Protein AF-A0A9E0XU03-F1 (afdb_monomer_lite)

Structure (mmCIF, N/CA/C/O backbone):
data_AF-A0A9E0XU03-F1
#
_entry.id   AF-A0A9E0XU03-F1
#
loop_
_atom_site.group_PDB
_atom_site.id
_atom_site.type_symbol
_atom_site.label_atom_id
_atom_site.label_alt_id
_atom_site.label_comp_id
_atom_site.label_asym_id
_atom_site.label_entity_id
_atom_site.label_seq_id
_atom_site.pdbx_PDB_ins_code
_atom_site.Cartn_x
_atom_site.Cartn_y
_atom_site.Cartn_z
_atom_site.occupancy
_atom_site.B_iso_or_equiv
_atom_site.auth_seq_id
_atom_site.auth_comp_id
_atom_site.auth_asym_id
_atom_site.auth_atom_id
_atom_site.pdbx_PDB_model_num
ATOM 1 N N . MET A 1 1 ? 2.617 -2.799 35.843 1.00 36.81 1 MET A N 1
ATOM 2 C CA . MET A 1 1 ? 2.136 -1.686 36.686 1.00 36.81 1 MET A CA 1
ATOM 3 C C . MET A 1 1 ? 0.781 -2.082 37.234 1.00 36.81 1 MET A C 1
ATOM 5 O O . MET A 1 1 ? -0.148 -2.238 36.455 1.00 36.81 1 MET A O 1
ATOM 9 N N . SER A 1 2 ? 0.703 -2.345 38.534 1.00 36.38 2 SER A N 1
ATOM 10 C CA . SER A 1 2 ? -0.539 -2.647 39.246 1.00 36.38 2 SER A CA 1
ATOM 11 C C . SER A 1 2 ? -1.366 -1.370 39.383 1.00 36.38 2 SER A C 1
ATOM 13 O O . SER A 1 2 ? -0.893 -0.397 39.971 1.00 36.38 2 SER A O 1
ATOM 15 N N . VAL A 1 3 ? -2.576 -1.361 38.826 1.00 44.16 3 VAL A N 1
ATOM 16 C CA . VAL A 1 3 ? -3.537 -0.275 39.037 1.00 44.16 3 VAL A CA 1
ATOM 17 C C . VAL A 1 3 ? -4.102 -0.455 40.442 1.00 44.16 3 VAL A C 1
ATOM 19 O O . VAL A 1 3 ? -4.845 -1.397 40.699 1.00 44.16 3 VAL A O 1
ATOM 22 N N . ILE A 1 4 ? -3.681 0.404 41.369 1.00 45.88 4 ILE A N 1
ATOM 23 C CA . ILE A 1 4 ? -4.282 0.500 42.699 1.00 45.88 4 ILE A CA 1
ATOM 24 C C . ILE A 1 4 ? -5.648 1.160 42.494 1.00 45.88 4 ILE A C 1
ATOM 26 O O . ILE A 1 4 ? -5.716 2.347 42.176 1.00 45.88 4 ILE A O 1
ATOM 30 N N . PHE A 1 5 ? -6.726 0.387 42.615 1.00 48.84 5 PHE A N 1
ATOM 31 C CA . PHE A 1 5 ? -8.078 0.934 42.682 1.00 48.84 5 PHE A CA 1
ATOM 32 C C . PHE A 1 5 ? -8.246 1.599 44.047 1.00 48.84 5 PHE A C 1
ATOM 34 O O . PHE A 1 5 ? -8.255 0.928 45.075 1.00 48.84 5 PHE A O 1
ATOM 41 N N . ASN A 1 6 ? -8.306 2.930 44.054 1.00 55.91 6 ASN A N 1
ATOM 42 C CA . ASN A 1 6 ? -8.618 3.696 45.251 1.00 55.91 6 ASN A CA 1
ATOM 43 C C . ASN A 1 6 ? -10.147 3.843 45.315 1.00 55.91 6 ASN A C 1
ATOM 45 O O . ASN A 1 6 ? -10.743 4.516 44.470 1.00 55.91 6 ASN A O 1
ATOM 49 N N . ASP A 1 7 ? -10.768 3.181 46.290 1.00 54.94 7 ASP A N 1
ATOM 50 C CA . ASP A 1 7 ? -12.214 2.899 46.410 1.00 54.94 7 ASP A CA 1
ATOM 51 C C . ASP A 1 7 ? -13.116 4.122 46.718 1.00 54.94 7 ASP A C 1
ATOM 53 O O . ASP A 1 7 ? -14.239 3.993 47.197 1.00 54.94 7 ASP A O 1
ATOM 57 N N . ALA A 1 8 ? -12.657 5.340 46.423 1.00 52.47 8 ALA A N 1
ATOM 58 C CA . ALA A 1 8 ? -13.445 6.567 46.556 1.00 52.47 8 ALA A CA 1
ATOM 59 C C . ALA A 1 8 ? -13.009 7.615 45.522 1.00 52.47 8 ALA A C 1
ATOM 61 O O . ALA A 1 8 ? -12.555 8.708 45.859 1.00 52.47 8 ALA A O 1
ATOM 62 N N . SER A 1 9 ? -13.109 7.284 44.234 1.00 62.44 9 SER A N 1
ATOM 63 C CA . SER A 1 9 ? -12.938 8.292 43.185 1.00 62.44 9 SER A CA 1
ATOM 64 C C . SER A 1 9 ? -14.184 9.178 43.163 1.00 62.44 9 SER A C 1
ATOM 66 O O . SER A 1 9 ? -15.253 8.744 42.737 1.00 62.44 9 SER A O 1
ATOM 68 N N . THR A 1 10 ? -14.073 10.410 43.664 1.00 82.62 10 THR A N 1
ATOM 69 C CA . THR A 1 10 ? -15.152 11.399 43.544 1.00 82.62 10 THR A CA 1
ATOM 70 C C . THR A 1 10 ? -15.449 11.656 42.067 1.00 82.62 10 THR A C 1
ATOM 72 O O . THR A 1 10 ? -14.562 11.532 41.219 1.00 82.62 10 THR A O 1
ATOM 75 N N . ARG A 1 11 ? -16.690 12.042 41.746 1.00 86.75 11 ARG A N 1
ATOM 76 C CA . ARG A 1 11 ? -17.088 12.425 40.380 1.00 86.75 11 ARG A CA 1
ATOM 77 C C . ARG A 1 11 ? -16.088 13.402 39.750 1.00 86.75 11 ARG A C 1
ATOM 79 O O . ARG A 1 11 ? -15.665 13.199 38.620 1.00 86.75 11 ARG A O 1
ATOM 86 N N . GLU A 1 12 ? -15.653 14.386 40.529 1.00 87.56 12 GLU A N 1
ATOM 87 C CA . GLU A 1 12 ? -14.651 15.380 40.136 1.00 87.56 12 GLU A CA 1
ATOM 88 C C . GLU A 1 12 ? -13.308 14.748 39.733 1.00 87.56 12 GLU A C 1
ATOM 90 O O . GLU A 1 12 ? -12.699 15.166 38.753 1.00 87.56 12 GLU A O 1
ATOM 95 N N . THR A 1 13 ? -12.854 13.702 40.435 1.00 89.31 13 THR A N 1
ATOM 96 C CA . THR A 1 13 ? -11.604 12.993 40.104 1.00 89.31 13 THR A CA 1
ATOM 97 C C . THR A 1 13 ? -11.720 12.250 38.772 1.00 89.31 13 THR A C 1
ATOM 99 O O . THR A 1 13 ? -10.785 12.262 37.971 1.00 89.31 13 THR A O 1
ATOM 102 N N . VAL A 1 14 ? -12.869 11.617 38.516 1.00 91.38 14 VAL A N 1
ATOM 103 C CA . VAL A 1 14 ? -13.135 10.904 37.257 1.00 91.38 14 VAL A CA 1
ATOM 104 C C . VAL A 1 14 ? -13.236 11.885 36.089 1.00 91.38 14 VAL A C 1
ATOM 106 O O . VAL A 1 14 ? -12.627 11.653 35.045 1.00 91.38 14 VAL A O 1
ATOM 109 N N . GLU A 1 15 ? -13.952 12.997 36.268 1.00 91.44 15 GLU A N 1
ATOM 110 C CA . GLU A 1 15 ? -14.076 14.057 35.259 1.00 91.44 15 GLU A CA 1
ATOM 111 C C . GLU A 1 15 ? -12.710 14.685 34.946 1.00 91.44 15 GLU A C 1
ATOM 113 O O . GLU A 1 15 ? -12.347 14.793 33.777 1.00 91.44 15 GLU A O 1
ATOM 118 N N . ALA A 1 16 ? -11.889 14.973 35.961 1.00 92.12 16 ALA A N 1
ATOM 119 C CA . ALA A 1 16 ? -10.534 15.482 35.757 1.00 92.12 16 ALA A CA 1
ATOM 120 C C . ALA A 1 16 ? -9.649 14.500 34.967 1.00 92.12 16 ALA A C 1
ATOM 122 O O . ALA A 1 16 ? -8.920 14.907 34.063 1.00 92.12 16 ALA A O 1
ATOM 123 N N . GLN A 1 17 ? -9.720 13.196 35.260 1.00 93.44 17 GLN A N 1
ATOM 124 C CA . GLN A 1 17 ? -8.983 12.184 34.496 1.00 93.44 17 GLN A CA 1
ATOM 125 C C . GLN A 1 17 ? -9.482 12.067 33.049 1.00 93.44 17 GLN A C 1
ATOM 127 O O . GLN A 1 17 ? -8.669 11.937 32.130 1.00 93.44 17 GLN A O 1
ATOM 132 N N . ALA A 1 18 ? -10.797 12.138 32.827 1.00 94.19 18 ALA A N 1
ATOM 133 C CA . ALA A 1 18 ? -11.373 12.153 31.486 1.00 94.19 18 ALA A CA 1
ATOM 134 C C . ALA A 1 18 ? -10.922 13.397 30.696 1.00 94.19 18 ALA A C 1
ATOM 136 O O . ALA A 1 18 ? -10.517 13.276 29.537 1.00 94.19 18 ALA A O 1
ATOM 137 N N . ASP A 1 19 ? -10.888 14.568 31.330 1.00 94.38 19 ASP A N 1
ATOM 138 C CA . ASP A 1 19 ? -10.394 15.803 30.718 1.00 94.38 19 ASP A CA 1
ATOM 139 C C . ASP A 1 19 ? -8.905 15.713 30.355 1.00 94.38 19 ASP A C 1
ATOM 141 O O . ASP A 1 19 ? -8.505 16.138 29.268 1.00 94.38 19 ASP A O 1
ATOM 145 N N . GLU A 1 20 ? -8.068 15.109 31.204 1.00 95.62 20 GLU A N 1
ATOM 146 C CA . GLU A 1 20 ? -6.657 14.870 30.874 1.00 95.62 20 GLU A CA 1
ATOM 147 C C . GLU A 1 20 ? -6.494 13.911 29.684 1.00 95.62 20 GLU A C 1
ATOM 149 O O . GLU A 1 20 ? -5.706 14.180 28.770 1.00 95.62 20 GLU A O 1
ATOM 154 N N . ILE A 1 21 ? -7.288 12.837 29.615 1.00 95.50 21 ILE A N 1
ATOM 155 C CA . ILE A 1 21 ? -7.309 11.940 28.447 1.00 95.50 21 ILE A CA 1
ATOM 156 C C . ILE A 1 21 ? -7.731 12.709 27.185 1.00 95.50 21 ILE A C 1
ATOM 158 O O . ILE A 1 21 ? -7.103 12.558 26.130 1.00 95.50 21 ILE A O 1
ATOM 162 N N . ALA A 1 22 ? -8.749 13.568 27.277 1.00 96.00 22 ALA A N 1
ATOM 163 C CA . ALA A 1 22 ? -9.199 14.396 26.163 1.00 96.00 22 ALA A CA 1
ATOM 164 C C . ALA A 1 22 ? -8.103 15.373 25.692 1.00 96.00 22 ALA A C 1
ATOM 166 O O . ALA A 1 22 ? -7.835 15.465 24.488 1.00 96.00 22 ALA A O 1
ATOM 167 N N . LYS A 1 23 ? -7.395 16.038 26.616 1.00 95.19 23 LYS A N 1
ATOM 168 C CA . LYS A 1 23 ? -6.247 16.912 26.303 1.00 95.19 23 LYS A CA 1
ATOM 169 C C . LYS A 1 23 ? -5.131 16.149 25.590 1.00 95.19 23 LYS A C 1
ATOM 171 O O . LYS A 1 23 ? -4.597 16.639 24.589 1.00 95.19 23 LYS A O 1
ATOM 176 N N . ILE A 1 24 ? -4.802 14.939 26.052 1.00 96.62 24 ILE A N 1
ATOM 177 C CA . ILE A 1 24 ? -3.808 14.068 25.408 1.00 96.62 24 ILE A CA 1
ATOM 178 C C . ILE A 1 24 ? -4.248 13.720 23.980 1.00 96.62 24 ILE A C 1
ATOM 180 O O . ILE A 1 24 ? -3.464 13.897 23.044 1.00 96.62 24 ILE A O 1
ATOM 184 N N . LYS A 1 25 ? -5.504 13.297 23.782 1.00 96.62 25 LYS A N 1
ATOM 185 C CA . LYS A 1 25 ? -6.057 12.993 22.450 1.00 96.62 25 LYS A CA 1
ATOM 186 C C . LYS A 1 25 ? -5.987 14.196 21.504 1.00 96.62 25 LYS A C 1
ATOM 188 O O . LYS A 1 25 ? -5.558 14.047 20.358 1.00 96.62 25 LYS A O 1
ATOM 193 N N . ILE A 1 26 ? -6.328 15.398 21.978 1.00 95.69 26 ILE A N 1
ATOM 194 C CA . ILE A 1 26 ? -6.213 16.639 21.194 1.00 95.69 26 ILE A CA 1
ATOM 195 C C . ILE A 1 26 ? -4.755 16.909 20.814 1.00 95.69 26 ILE A C 1
ATOM 197 O O . ILE A 1 26 ? -4.470 17.256 19.666 1.00 95.69 26 ILE A O 1
ATOM 201 N N . LYS A 1 27 ? -3.815 16.740 21.751 1.00 96.50 27 LYS A N 1
ATOM 202 C CA . LYS A 1 27 ? -2.386 16.952 21.488 1.00 96.50 27 LYS A CA 1
ATOM 203 C C . LYS A 1 27 ? -1.856 15.975 20.439 1.00 96.50 27 LYS A C 1
ATOM 205 O O . LYS A 1 27 ? -1.164 16.412 19.522 1.00 96.50 27 LYS A O 1
ATOM 210 N N . ILE A 1 28 ? -2.227 14.695 20.528 1.00 97.25 28 ILE A N 1
ATOM 211 C CA . ILE A 1 28 ? -1.902 13.688 19.506 1.00 97.25 28 ILE A CA 1
ATOM 212 C C . ILE A 1 28 ? -2.449 14.137 18.150 1.00 97.25 28 ILE A C 1
ATOM 214 O O . ILE A 1 28 ? -1.685 14.227 17.195 1.00 97.25 28 ILE A O 1
ATOM 218 N N . ARG A 1 29 ? -3.732 14.515 18.073 1.00 95.94 29 ARG A N 1
ATOM 219 C CA . ARG A 1 29 ? -4.356 14.967 16.821 1.00 95.94 29 ARG A CA 1
ATOM 220 C C . ARG A 1 29 ? -3.641 16.178 16.217 1.00 95.94 29 ARG A C 1
ATOM 222 O O . ARG A 1 29 ? -3.377 16.183 15.019 1.00 95.94 29 ARG A O 1
ATOM 229 N N . LYS A 1 30 ? -3.280 17.177 17.030 1.00 96.50 30 LYS A N 1
ATOM 230 C CA . LYS A 1 30 ? -2.520 18.360 16.583 1.00 96.50 30 LYS A CA 1
ATOM 231 C C . LYS A 1 30 ? -1.149 17.979 16.019 1.00 96.50 30 LYS A C 1
ATOM 233 O O . LYS A 1 30 ? -0.780 18.458 14.950 1.00 96.50 30 LYS A O 1
ATOM 238 N N . LEU A 1 31 ? -0.415 17.101 16.706 1.00 97.69 31 LEU A N 1
ATOM 239 C CA . LEU A 1 31 ? 0.892 16.623 16.246 1.00 97.69 31 LEU A CA 1
ATOM 240 C C . LEU A 1 31 ? 0.780 15.802 14.956 1.00 97.69 31 LEU A C 1
ATOM 242 O O . LEU A 1 31 ? 1.589 15.988 14.052 1.00 97.69 31 LEU A O 1
ATOM 246 N N . THR A 1 32 ? -0.234 14.941 14.842 1.00 97.00 32 THR A N 1
ATOM 247 C CA . THR A 1 32 ? -0.524 14.180 13.621 1.00 97.00 32 THR A CA 1
ATOM 248 C C . THR A 1 32 ? -0.786 15.110 12.441 1.00 97.00 32 THR A C 1
ATOM 250 O O . THR A 1 32 ? -0.138 14.962 11.413 1.00 97.00 32 THR A O 1
ATOM 253 N N . VAL A 1 33 ? -1.647 16.120 12.604 1.00 97.94 33 VAL A N 1
ATOM 254 C CA . VAL A 1 33 ? -1.938 17.098 11.542 1.00 97.94 33 VAL A CA 1
ATOM 255 C C . VAL A 1 33 ? -0.683 17.872 11.131 1.00 97.94 33 VAL A C 1
ATOM 257 O O . VAL A 1 33 ? -0.413 18.007 9.941 1.00 97.94 33 VAL A O 1
ATOM 260 N N . ALA A 1 34 ? 0.115 18.345 12.094 1.00 97.50 34 ALA A N 1
ATOM 261 C CA . ALA A 1 34 ? 1.352 19.068 11.802 1.00 97.50 34 ALA A CA 1
ATOM 262 C C . ALA A 1 34 ? 2.375 18.193 11.056 1.00 97.50 34 ALA A C 1
ATOM 264 O O . ALA A 1 34 ? 2.986 18.646 10.088 1.00 97.50 34 ALA A O 1
ATOM 265 N N . ARG A 1 35 ? 2.534 16.930 11.475 1.00 98.19 35 ARG A N 1
ATOM 266 C CA . ARG A 1 35 ? 3.385 15.949 10.792 1.00 98.19 35 ARG A CA 1
ATOM 267 C C . ARG A 1 35 ? 2.907 15.712 9.363 1.00 98.19 35 ARG A C 1
ATOM 269 O O . ARG A 1 35 ? 3.712 15.798 8.445 1.00 98.19 35 ARG A O 1
ATOM 276 N N . ASP A 1 36 ? 1.621 15.433 9.179 1.00 98.06 36 ASP A N 1
ATOM 277 C CA . ASP A 1 36 ? 1.065 15.084 7.871 1.00 98.06 36 ASP A CA 1
ATOM 278 C C . ASP A 1 36 ? 1.164 16.268 6.895 1.00 98.06 36 ASP A C 1
ATOM 280 O O . ASP A 1 36 ? 1.526 16.077 5.735 1.00 98.06 36 ASP A O 1
ATOM 284 N N . ALA A 1 37 ? 0.965 17.500 7.377 1.00 97.88 37 ALA A N 1
ATOM 285 C CA . ALA A 1 37 ? 1.192 18.716 6.596 1.00 97.88 37 ALA A CA 1
ATOM 286 C C . ALA A 1 37 ? 2.670 18.896 6.199 1.00 97.88 37 ALA A C 1
ATOM 288 O O . ALA A 1 37 ? 2.968 19.258 5.060 1.00 97.88 37 ALA A O 1
ATOM 289 N N . ALA A 1 38 ? 3.609 18.616 7.108 1.00 97.81 38 ALA A N 1
ATOM 290 C CA . ALA A 1 38 ? 5.037 18.674 6.801 1.00 97.81 38 ALA A CA 1
ATOM 291 C C . ALA A 1 38 ? 5.445 17.603 5.775 1.00 97.81 38 ALA A C 1
ATOM 293 O O . ALA A 1 38 ? 6.158 17.909 4.820 1.00 97.81 38 ALA A O 1
ATOM 294 N N . THR A 1 39 ? 4.959 16.367 5.930 1.00 97.88 39 THR A N 1
ATOM 295 C CA . THR A 1 39 ? 5.172 15.284 4.960 1.00 97.88 39 THR A CA 1
ATOM 296 C C . THR A 1 39 ? 4.605 15.649 3.593 1.00 97.88 39 THR A C 1
ATOM 298 O O . THR A 1 39 ? 5.288 15.459 2.589 1.00 97.88 39 THR A O 1
ATOM 301 N N . LEU A 1 40 ? 3.398 16.218 3.542 1.00 97.62 40 LEU A N 1
ATOM 302 C CA . LEU A 1 40 ? 2.800 16.682 2.293 1.00 97.62 40 LEU A CA 1
ATOM 303 C C . LEU A 1 40 ? 3.680 17.738 1.616 1.00 97.62 40 LEU A C 1
ATOM 305 O O . LEU A 1 40 ? 4.019 17.572 0.450 1.00 97.62 40 LEU A O 1
ATOM 309 N N . LYS A 1 41 ? 4.135 18.753 2.357 1.00 97.56 41 LYS A N 1
ATOM 310 C CA . LYS A 1 41 ? 4.998 19.814 1.818 1.00 97.56 41 LYS A CA 1
ATOM 311 C C . LYS A 1 41 ? 6.318 19.273 1.254 1.00 97.56 41 LYS A C 1
ATOM 313 O O . LYS A 1 41 ? 6.758 19.702 0.192 1.00 97.56 41 LYS A O 1
ATOM 318 N N . ILE A 1 42 ? 6.950 18.327 1.953 1.00 97.94 42 ILE A N 1
ATOM 319 C CA . ILE A 1 42 ? 8.178 17.663 1.483 1.00 97.94 42 ILE A CA 1
ATOM 320 C C . ILE A 1 42 ? 7.896 16.890 0.190 1.00 97.94 42 ILE A C 1
ATOM 322 O O . ILE A 1 42 ? 8.640 17.012 -0.783 1.00 97.94 42 ILE A O 1
ATOM 326 N N . ASN A 1 43 ? 6.798 16.135 0.152 1.00 97.00 43 ASN A N 1
ATOM 327 C CA . ASN A 1 43 ? 6.397 15.383 -1.032 1.00 97.00 43 ASN A CA 1
ATOM 328 C C . ASN A 1 43 ? 6.114 16.309 -2.222 1.00 97.00 43 ASN A C 1
ATOM 330 O O . ASN A 1 43 ? 6.563 16.030 -3.328 1.00 97.00 43 ASN A O 1
ATOM 334 N N . GLU A 1 44 ? 5.413 17.421 -2.013 1.00 97.25 44 GLU A N 1
ATOM 335 C CA . GLU A 1 44 ? 5.134 18.415 -3.055 1.00 97.25 44 GLU A CA 1
ATOM 336 C C . GLU A 1 44 ? 6.410 19.076 -3.590 1.00 97.25 44 GLU A C 1
ATOM 338 O O . GLU A 1 44 ? 6.501 19.340 -4.786 1.00 97.25 44 GLU A O 1
ATOM 343 N N . GLN A 1 45 ? 7.415 19.298 -2.738 1.00 97.31 45 GLN A N 1
ATOM 344 C CA . GLN A 1 45 ? 8.692 19.885 -3.144 1.00 97.31 45 GLN A CA 1
ATOM 345 C C . GLN A 1 45 ? 9.535 18.934 -4.007 1.00 97.31 45 GLN A C 1
ATOM 347 O O . GLN A 1 45 ? 10.117 19.364 -5.008 1.00 97.31 45 GLN A O 1
ATOM 352 N N . TYR A 1 46 ? 9.646 17.662 -3.611 1.00 97.56 46 TYR A N 1
ATOM 353 C CA . TYR A 1 46 ? 10.602 16.734 -4.222 1.00 97.56 46 TYR A CA 1
ATOM 354 C C . TYR A 1 46 ? 9.987 15.803 -5.266 1.00 97.56 46 TYR A C 1
ATOM 356 O O . TYR A 1 46 ? 10.663 15.479 -6.240 1.00 97.56 46 TYR A O 1
ATOM 364 N N . ASN A 1 47 ? 8.719 15.401 -5.136 1.00 97.62 47 ASN A N 1
ATOM 365 C CA . ASN A 1 47 ? 8.114 14.459 -6.084 1.00 97.62 47 ASN A CA 1
ATOM 366 C C . ASN A 1 47 ? 8.090 14.968 -7.533 1.00 97.62 47 ASN A C 1
ATOM 368 O O . ASN A 1 47 ? 8.291 14.143 -8.420 1.00 97.62 47 ASN A O 1
ATOM 372 N N . PRO A 1 48 ? 7.867 16.265 -7.829 1.00 98.06 48 PRO A N 1
ATOM 373 C CA . PRO A 1 48 ? 7.963 16.758 -9.202 1.00 98.06 48 PRO A CA 1
ATOM 374 C C . PRO A 1 48 ? 9.371 16.595 -9.786 1.00 98.06 48 PRO A C 1
ATOM 376 O O . PRO A 1 48 ? 9.507 16.074 -10.886 1.00 98.06 48 PRO A O 1
ATOM 379 N N . GLN A 1 49 ? 10.406 16.953 -9.019 1.00 97.50 49 GLN A N 1
ATOM 380 C CA . GLN A 1 49 ? 11.807 16.828 -9.441 1.00 97.50 49 GLN A CA 1
ATOM 381 C C . GLN A 1 49 ? 12.209 15.361 -9.628 1.00 97.50 49 GLN A C 1
ATOM 383 O O . GLN A 1 49 ? 12.860 15.012 -10.608 1.00 97.50 49 GLN A O 1
ATOM 388 N N . ILE A 1 50 ? 11.780 14.483 -8.713 1.00 97.75 50 ILE A N 1
ATOM 389 C CA . ILE A 1 50 ? 11.996 13.036 -8.831 1.00 97.75 50 ILE A CA 1
ATOM 390 C C . ILE A 1 50 ? 11.330 12.514 -10.105 1.00 97.75 50 ILE A C 1
ATOM 392 O O . ILE A 1 50 ? 11.989 11.843 -10.889 1.00 97.75 50 ILE A O 1
ATOM 396 N N . LYS A 1 51 ? 10.063 12.868 -10.355 1.00 97.69 51 LYS A N 1
ATOM 397 C CA . LYS A 1 51 ? 9.335 12.438 -11.558 1.00 97.69 51 LYS A CA 1
ATOM 398 C C . LYS A 1 51 ? 9.987 12.927 -12.848 1.00 97.69 51 LYS A C 1
ATOM 400 O O . LYS A 1 51 ? 10.004 12.189 -13.827 1.00 97.69 51 LYS A O 1
ATOM 405 N N . GLU A 1 52 ? 10.503 14.152 -12.861 1.00 97.75 52 GLU A N 1
ATOM 406 C CA . GLU A 1 52 ? 11.218 14.703 -14.014 1.00 97.75 52 GLU A CA 1
ATOM 407 C C . GLU A 1 52 ? 12.506 13.919 -14.295 1.00 97.75 52 GLU A C 1
ATOM 409 O O . GLU A 1 52 ? 12.719 13.473 -15.421 1.00 97.75 52 GLU A O 1
ATOM 414 N N . LEU A 1 53 ? 13.314 13.655 -13.264 1.00 98.12 53 LEU A N 1
ATOM 415 C CA . LEU A 1 53 ? 14.535 12.854 -13.385 1.00 98.12 53 LEU A CA 1
ATOM 416 C C . LEU A 1 53 ? 14.249 11.393 -13.759 1.00 98.12 53 LEU A C 1
ATOM 418 O O . LEU A 1 53 ? 14.996 10.798 -14.534 1.00 98.12 53 LEU A O 1
ATOM 422 N N . GLU A 1 54 ? 13.172 10.803 -13.235 1.00 97.38 54 GLU A N 1
ATOM 423 C CA . GLU A 1 54 ? 12.715 9.464 -13.621 1.00 97.38 54 GLU A CA 1
ATOM 424 C C . GLU A 1 54 ? 12.303 9.424 -15.095 1.00 97.38 54 GLU A C 1
ATOM 426 O O . GLU A 1 54 ? 12.736 8.529 -15.818 1.00 97.38 54 GLU A O 1
ATOM 431 N N . ALA A 1 55 ? 11.546 10.418 -15.567 1.00 97.56 55 ALA A N 1
ATOM 432 C CA . ALA A 1 55 ? 11.158 10.520 -16.970 1.00 97.56 55 ALA A CA 1
ATOM 433 C C . ALA A 1 55 ? 12.372 10.729 -17.892 1.00 97.56 55 ALA A C 1
ATOM 435 O O . ALA A 1 55 ? 12.452 10.110 -18.955 1.00 97.56 55 ALA A O 1
ATOM 436 N N . GLU A 1 56 ? 13.339 11.560 -17.487 1.00 98.00 56 GLU A N 1
ATOM 437 C CA . GLU A 1 56 ? 14.582 11.755 -18.236 1.00 98.00 56 GLU A CA 1
ATOM 438 C C . GLU A 1 56 ? 15.406 10.461 -18.304 1.00 98.00 56 GLU A C 1
ATOM 440 O O . GLU A 1 56 ? 15.863 10.077 -19.386 1.00 98.00 56 GLU A O 1
ATOM 445 N N . ARG A 1 57 ? 15.578 9.763 -17.171 1.00 97.50 57 ARG A N 1
ATOM 446 C CA . ARG A 1 57 ? 16.247 8.455 -17.117 1.00 97.50 57 ARG A CA 1
ATOM 447 C C . ARG A 1 57 ? 15.578 7.477 -18.077 1.00 97.50 57 ARG A C 1
ATOM 449 O O . ARG A 1 57 ? 16.269 6.902 -18.914 1.00 97.50 57 ARG A O 1
ATOM 456 N N . ASP A 1 58 ? 14.261 7.320 -17.988 1.00 95.94 58 ASP A N 1
ATOM 457 C CA . ASP A 1 58 ? 13.512 6.346 -18.786 1.00 95.94 58 ASP A CA 1
ATOM 458 C C . ASP A 1 58 ? 13.603 6.661 -20.289 1.00 95.94 58 ASP A C 1
ATOM 460 O O . ASP A 1 58 ? 13.806 5.761 -21.107 1.00 95.94 58 ASP A O 1
ATOM 464 N N . ALA A 1 59 ? 13.546 7.943 -20.668 1.00 96.81 59 ALA A N 1
ATOM 465 C CA . ALA A 1 59 ? 13.739 8.373 -22.052 1.00 96.81 59 ALA A CA 1
ATOM 466 C C . ALA A 1 59 ? 15.153 8.048 -22.569 1.00 96.81 59 ALA A C 1
ATOM 468 O O . ALA A 1 59 ? 15.313 7.561 -23.694 1.00 96.81 59 ALA A O 1
ATOM 469 N N . ARG A 1 60 ? 16.188 8.277 -21.749 1.00 96.81 60 ARG A N 1
ATOM 470 C CA . ARG A 1 60 ? 17.583 7.950 -22.091 1.00 96.81 60 ARG A CA 1
ATOM 471 C C . ARG A 1 60 ? 17.807 6.442 -22.196 1.00 96.81 60 ARG A C 1
ATOM 473 O O . ARG A 1 60 ? 18.483 6.000 -23.124 1.00 96.81 60 ARG A O 1
ATOM 480 N N . GLU A 1 61 ? 17.236 5.653 -21.290 1.00 93.94 61 GLU A N 1
ATOM 481 C CA . GLU A 1 61 ? 17.296 4.188 -21.342 1.00 93.94 61 GLU A CA 1
ATOM 482 C C . GLU A 1 61 ? 16.623 3.645 -22.608 1.00 93.94 61 GLU A C 1
ATOM 484 O O . GLU A 1 61 ? 17.214 2.820 -23.311 1.00 93.94 61 GLU A O 1
ATOM 489 N N . LEU A 1 62 ? 15.436 4.158 -22.949 1.00 94.00 62 LEU A N 1
ATOM 490 C CA . LEU A 1 62 ? 14.706 3.774 -24.157 1.00 94.00 62 LEU A CA 1
ATOM 491 C C . LEU A 1 62 ? 15.493 4.095 -25.436 1.00 94.00 62 LEU A C 1
ATOM 493 O O . LEU A 1 62 ? 15.502 3.292 -26.368 1.00 94.00 62 LEU A O 1
ATOM 497 N N . ALA A 1 63 ? 16.180 5.240 -25.473 1.00 95.12 63 ALA A N 1
ATOM 498 C CA . ALA A 1 63 ? 17.026 5.631 -26.599 1.00 95.12 63 ALA A CA 1
ATOM 499 C C . ALA A 1 63 ? 18.317 4.794 -26.698 1.00 95.12 63 ALA A C 1
ATOM 501 O O . ALA A 1 63 ? 18.768 4.476 -27.800 1.00 95.12 63 ALA A O 1
ATOM 502 N N . LEU A 1 64 ? 18.916 4.416 -25.562 1.00 94.62 64 LEU A N 1
ATOM 503 C CA . LEU A 1 64 ? 20.169 3.657 -25.518 1.00 94.62 64 LEU A CA 1
ATOM 504 C C . LEU A 1 64 ? 19.973 2.168 -25.841 1.00 94.62 64 LEU A C 1
ATOM 506 O O . LEU A 1 64 ? 20.817 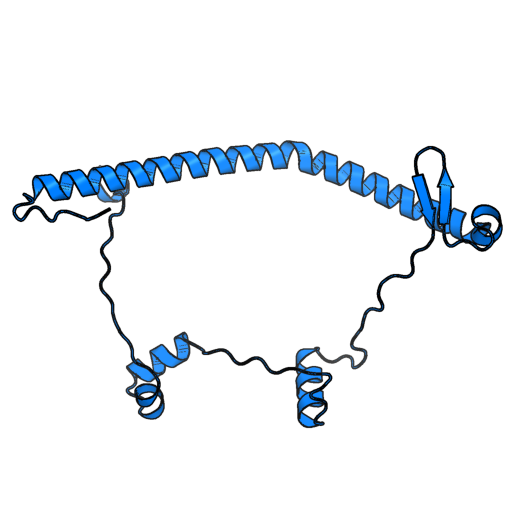1.565 -26.509 1.00 94.62 64 LEU A O 1
ATOM 510 N N . ALA A 1 65 ? 18.864 1.572 -25.396 1.00 93.19 65 ALA A N 1
ATOM 511 C CA . ALA A 1 65 ? 18.565 0.152 -25.571 1.00 93.19 65 ALA A CA 1
ATOM 512 C C . ALA A 1 65 ? 18.742 -0.374 -27.017 1.00 93.19 65 ALA A C 1
ATOM 514 O O . ALA A 1 65 ? 19.445 -1.377 -27.179 1.00 93.19 65 ALA A O 1
ATOM 515 N N . PRO A 1 66 ? 18.189 0.257 -28.079 1.00 93.31 66 PRO A N 1
ATOM 516 C CA . PRO A 1 66 ? 18.365 -0.227 -29.450 1.00 93.31 66 PRO A CA 1
ATOM 517 C C . PRO A 1 66 ? 19.810 -0.103 -29.951 1.00 93.31 66 PRO A C 1
ATOM 519 O O . PRO A 1 66 ? 20.273 -0.980 -30.679 1.00 93.31 66 PRO A O 1
ATOM 522 N N . LEU A 1 67 ? 20.548 0.932 -29.533 1.00 93.19 67 LEU A N 1
ATO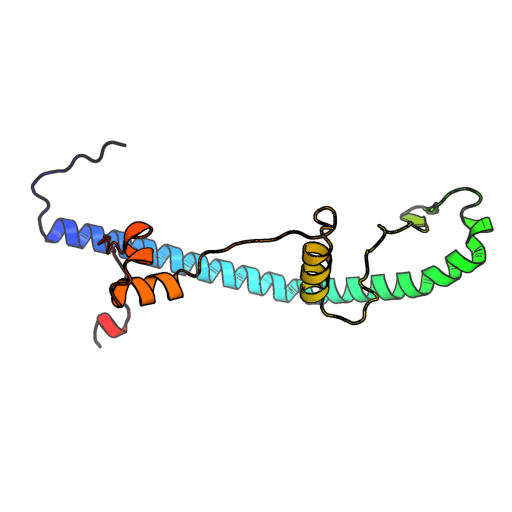M 523 C CA . LEU A 1 67 ? 21.955 1.114 -29.912 1.00 93.19 67 LEU A CA 1
ATOM 524 C C . LEU A 1 67 ? 22.831 -0.001 -29.333 1.00 93.19 67 LEU A C 1
ATOM 526 O O . LEU A 1 67 ? 23.671 -0.568 -30.031 1.00 93.19 67 LEU A O 1
ATOM 530 N N . VAL A 1 68 ? 22.596 -0.350 -28.067 1.00 92.94 68 VAL A N 1
ATOM 531 C CA . VAL A 1 68 ? 23.297 -1.448 -27.391 1.00 92.94 68 VAL A CA 1
ATOM 532 C C . VAL A 1 68 ? 22.868 -2.804 -27.958 1.00 92.94 68 VAL A C 1
ATOM 534 O O . VAL A 1 68 ? 23.708 -3.685 -28.125 1.00 92.94 68 VAL A O 1
ATOM 537 N N . ALA A 1 69 ? 21.587 -2.978 -28.300 1.00 89.38 69 ALA A N 1
ATOM 538 C CA . ALA A 1 69 ? 21.088 -4.206 -28.918 1.00 89.38 69 ALA A CA 1
ATOM 539 C C . ALA A 1 69 ? 21.731 -4.465 -30.290 1.00 89.38 69 ALA A C 1
ATOM 541 O O . ALA A 1 69 ? 22.115 -5.597 -30.574 1.00 89.38 69 ALA A O 1
ATOM 542 N N . ALA A 1 70 ? 21.898 -3.420 -31.108 1.00 92.12 70 ALA A N 1
ATOM 543 C CA . ALA A 1 70 ? 22.505 -3.517 -32.435 1.00 92.12 70 ALA A CA 1
ATOM 544 C C . ALA A 1 70 ? 23.999 -3.886 -32.402 1.00 92.12 70 ALA A C 1
ATOM 546 O O . ALA A 1 70 ? 24.509 -4.449 -33.366 1.00 92.12 70 ALA A O 1
ATOM 547 N N . ARG A 1 71 ? 24.701 -3.585 -31.301 1.00 92.31 71 ARG A N 1
ATOM 548 C CA . ARG A 1 71 ? 26.147 -3.832 -31.126 1.00 92.31 71 ARG A CA 1
ATOM 549 C C . ARG A 1 71 ? 26.442 -4.775 -29.967 1.00 92.31 71 ARG A C 1
ATOM 551 O O . ARG A 1 71 ? 27.482 -4.689 -29.321 1.00 92.31 71 ARG A O 1
ATOM 558 N N . LYS A 1 72 ? 25.502 -5.668 -29.666 1.00 89.38 72 LYS A N 1
ATOM 559 C CA . LYS A 1 72 ? 25.560 -6.505 -28.468 1.00 89.38 72 LYS A CA 1
ATOM 560 C C . LYS A 1 72 ? 26.821 -7.371 -28.413 1.00 89.38 72 LYS A C 1
ATOM 562 O O . LYS A 1 72 ? 27.477 -7.403 -27.375 1.00 89.38 72 LYS A O 1
ATOM 567 N N . ASP A 1 73 ? 27.168 -8.021 -29.522 1.00 89.44 73 ASP A N 1
ATOM 568 C CA . ASP A 1 73 ? 28.338 -8.905 -29.594 1.00 89.44 73 ASP A CA 1
ATOM 569 C C . ASP A 1 73 ? 29.654 -8.124 -29.466 1.00 89.44 73 ASP A C 1
ATOM 571 O O . ASP A 1 73 ? 30.583 -8.591 -28.813 1.00 89.44 73 ASP A O 1
ATOM 575 N N . GLU A 1 74 ? 29.716 -6.909 -30.019 1.00 92.44 74 GLU A N 1
ATOM 576 C CA . GLU A 1 74 ? 30.873 -6.010 -29.907 1.00 92.44 74 GLU A CA 1
ATOM 577 C C . GLU A 1 74 ? 31.057 -5.510 -28.467 1.00 92.44 74 GLU A C 1
ATOM 579 O O . GLU A 1 74 ? 32.154 -5.566 -27.917 1.00 92.44 74 GLU A O 1
ATOM 584 N N . LEU A 1 75 ? 29.975 -5.041 -27.839 1.00 90.88 75 LEU A N 1
ATOM 585 C CA . LEU A 1 75 ? 30.029 -4.396 -26.528 1.00 90.88 75 LEU A CA 1
ATOM 586 C C . LEU A 1 75 ? 30.147 -5.395 -25.372 1.00 90.88 75 LEU A C 1
ATOM 588 O O . LEU A 1 75 ? 30.767 -5.084 -24.358 1.00 90.88 75 LEU A O 1
ATOM 592 N N . MET A 1 76 ? 29.526 -6.574 -25.485 1.00 90.56 76 MET A N 1
ATOM 593 C CA . MET A 1 76 ? 29.409 -7.536 -24.379 1.00 90.56 76 MET A CA 1
ATOM 594 C C . MET A 1 76 ? 30.126 -8.865 -24.648 1.00 90.56 76 MET A C 1
ATOM 596 O O . MET A 1 76 ? 30.369 -9.626 -23.706 1.00 90.56 76 MET A O 1
ATOM 600 N N . GLY A 1 77 ? 30.480 -9.171 -25.900 1.00 87.56 77 GLY A N 1
ATOM 601 C CA . GLY A 1 77 ? 31.053 -10.460 -26.277 1.00 87.56 77 GLY A CA 1
ATOM 602 C C . GLY A 1 77 ? 30.171 -11.623 -25.818 1.00 87.56 77 GLY A C 1
ATOM 603 O O . GLY A 1 77 ? 28.990 -11.705 -26.141 1.00 87.56 77 GLY A O 1
ATOM 604 N N . LYS A 1 78 ? 30.742 -12.526 -25.012 1.00 85.56 78 LYS A N 1
ATOM 605 C CA . LYS A 1 78 ? 30.020 -13.673 -24.427 1.00 85.56 78 LYS A CA 1
ATOM 606 C C . LYS A 1 78 ? 29.277 -13.338 -23.125 1.00 85.56 78 LYS A C 1
ATOM 608 O O . LYS A 1 78 ? 28.562 -14.190 -22.597 1.00 85.56 78 LYS A O 1
ATOM 613 N N . ASN A 1 79 ? 29.463 -12.137 -22.580 1.00 86.81 79 ASN A N 1
ATOM 614 C CA . ASN A 1 79 ? 28.877 -11.727 -21.308 1.00 86.81 79 ASN A CA 1
ATOM 615 C C . ASN A 1 79 ? 27.464 -11.157 -21.502 1.00 86.81 79 ASN A C 1
ATOM 617 O O . ASN A 1 79 ? 27.066 -10.748 -22.588 1.00 86.81 79 ASN A O 1
ATOM 621 N N . LYS A 1 80 ? 26.683 -11.111 -20.416 1.00 84.31 80 LYS A N 1
ATOM 622 C CA . LYS A 1 80 ? 25.332 -10.513 -20.418 1.00 84.31 80 LYS A CA 1
ATOM 623 C C . LYS A 1 80 ? 25.336 -8.997 -20.175 1.00 84.31 80 LYS A C 1
ATOM 625 O O . LYS A 1 80 ? 24.284 -8.361 -20.256 1.00 84.31 80 LYS A O 1
ATOM 630 N N . SER A 1 81 ? 26.496 -8.440 -19.844 1.00 92.06 81 SER A N 1
ATOM 631 C CA . SER A 1 81 ? 26.684 -7.041 -19.476 1.00 92.06 81 SER A CA 1
ATOM 632 C C . SER A 1 81 ? 28.097 -6.566 -19.796 1.00 92.06 81 SER A C 1
ATOM 634 O O . SER A 1 81 ? 29.029 -7.367 -19.864 1.00 92.06 81 SER A O 1
ATOM 636 N N . ALA A 1 82 ? 28.236 -5.252 -19.924 1.00 93.25 82 ALA A N 1
ATOM 637 C CA . ALA A 1 82 ? 29.484 -4.523 -20.068 1.00 93.25 82 ALA A CA 1
ATOM 638 C C . ALA A 1 82 ? 29.576 -3.415 -19.005 1.00 93.25 82 ALA A C 1
ATOM 640 O O . ALA A 1 82 ? 28.574 -3.042 -18.387 1.00 93.25 82 ALA A O 1
ATOM 641 N N . SER A 1 83 ? 30.787 -2.908 -18.778 1.00 92.81 83 SER A N 1
ATOM 642 C CA . SER A 1 83 ? 31.071 -1.886 -17.766 1.00 92.81 83 SER A CA 1
ATOM 643 C C . SER A 1 83 ? 31.513 -0.580 -18.418 1.00 92.81 83 SER A C 1
ATOM 645 O O . SER A 1 83 ? 32.204 -0.581 -19.433 1.00 92.81 83 SER A O 1
ATOM 647 N N . SER A 1 84 ? 31.141 0.532 -17.798 1.00 92.06 84 SER A N 1
ATOM 648 C CA . SER A 1 84 ? 31.660 1.876 -18.044 1.00 92.06 84 SER A CA 1
ATOM 649 C C . SER A 1 84 ? 32.238 2.440 -16.732 1.00 92.06 84 SER A C 1
ATOM 651 O O . SER A 1 84 ? 32.096 1.789 -15.692 1.00 92.06 84 SER A O 1
ATOM 653 N N . PRO A 1 85 ? 32.865 3.631 -16.725 1.00 95.88 85 PRO A N 1
ATOM 654 C CA . PRO A 1 85 ? 33.405 4.228 -15.500 1.00 95.88 85 PRO A CA 1
ATOM 655 C C . PRO A 1 85 ? 32.381 4.435 -14.374 1.00 95.88 85 PRO A C 1
ATOM 657 O O . PRO A 1 85 ? 32.756 4.409 -13.207 1.00 95.88 85 PRO A O 1
ATOM 660 N N . LEU A 1 86 ? 31.101 4.642 -14.710 1.00 94.06 86 LEU A N 1
ATOM 661 C CA . LEU A 1 86 ? 30.042 4.957 -13.740 1.00 94.06 86 LEU A CA 1
ATOM 662 C C . LEU A 1 86 ? 28.874 3.961 -13.755 1.00 94.06 86 LEU A C 1
ATOM 664 O O . LEU A 1 86 ? 27.913 4.139 -13.009 1.00 94.06 86 LEU A O 1
ATOM 668 N N . SER A 1 87 ? 28.900 2.938 -14.613 1.00 91.94 87 SER A N 1
ATOM 669 C CA . SER A 1 87 ? 27.751 2.045 -14.773 1.00 91.94 87 SER A CA 1
ATOM 670 C C . SER A 1 87 ? 28.124 0.645 -15.234 1.00 91.94 87 SER A C 1
ATOM 672 O O . SER A 1 87 ? 29.164 0.409 -15.842 1.00 91.94 87 SER A O 1
ATOM 674 N N . MET A 1 88 ? 27.201 -0.281 -15.002 1.00 93.94 88 MET A N 1
ATOM 675 C CA . MET A 1 88 ? 27.145 -1.562 -15.687 1.00 93.94 88 MET A CA 1
ATOM 676 C C . MET A 1 88 ? 25.839 -1.603 -16.473 1.00 93.94 88 MET A C 1
ATOM 678 O O . MET A 1 88 ? 24.775 -1.328 -15.920 1.00 93.94 88 MET A O 1
ATOM 682 N N . TYR A 1 89 ? 25.913 -1.957 -17.750 1.00 93.31 89 TYR A N 1
ATOM 683 C CA . TYR A 1 89 ? 24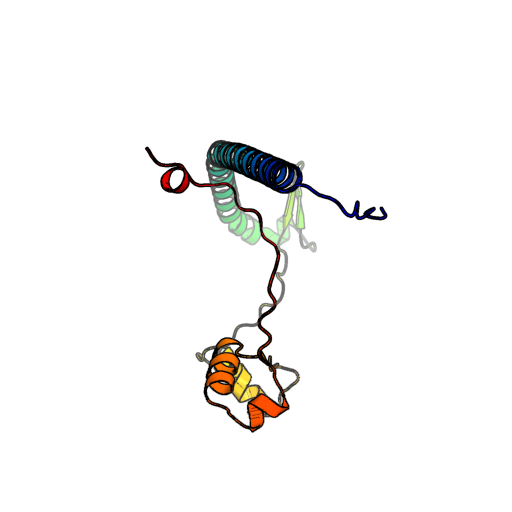.758 -2.014 -18.642 1.00 93.31 89 TYR A CA 1
ATOM 684 C C . TYR A 1 89 ? 24.710 -3.369 -19.342 1.00 93.31 89 TYR A C 1
ATOM 686 O O . TYR A 1 89 ? 25.731 -4.019 -19.555 1.00 93.31 89 TYR A O 1
ATOM 694 N N . GLY A 1 90 ?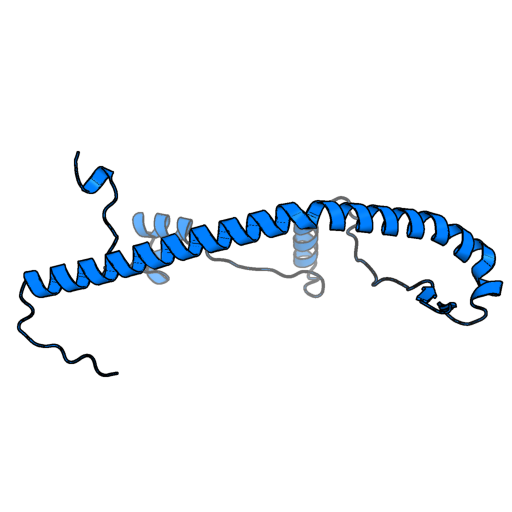 23.515 -3.849 -19.657 1.00 91.69 90 GLY A N 1
ATOM 695 C CA . GLY A 1 90 ? 23.337 -5.213 -20.132 1.00 91.69 90 GLY A CA 1
ATOM 696 C C . GLY A 1 90 ? 21.878 -5.585 -20.280 1.00 91.69 90 GLY A C 1
ATOM 697 O O . GLY A 1 90 ? 20.988 -4.852 -19.854 1.00 91.69 90 GLY A O 1
ATOM 698 N N . PHE A 1 91 ? 21.635 -6.763 -20.840 1.00 88.19 91 PHE A N 1
ATOM 699 C CA . PHE A 1 91 ? 20.290 -7.313 -20.941 1.00 88.19 91 PHE A CA 1
ATOM 700 C C . PHE A 1 91 ? 20.089 -8.351 -19.844 1.00 88.19 91 PHE A C 1
ATOM 702 O O . PHE A 1 91 ? 20.794 -9.361 -19.783 1.00 88.19 91 PHE A O 1
ATOM 709 N N . ARG A 1 92 ? 19.101 -8.119 -18.979 1.00 85.31 92 ARG A N 1
ATOM 710 C CA . ARG A 1 92 ? 18.660 -9.109 -17.996 1.00 85.31 92 ARG A CA 1
ATOM 711 C C . ARG A 1 92 ? 17.446 -9.845 -18.539 1.00 85.31 92 ARG A C 1
ATOM 713 O O . ARG A 1 92 ? 16.510 -9.231 -19.041 1.00 85.31 92 ARG A O 1
ATOM 720 N N . THR A 1 93 ? 17.452 -11.167 -18.417 1.00 84.19 93 THR A N 1
ATOM 721 C CA . THR A 1 93 ? 16.237 -11.957 -18.612 1.00 84.19 93 THR A CA 1
ATOM 722 C C . THR A 1 93 ? 15.330 -11.687 -17.418 1.00 84.19 93 THR A C 1
ATOM 724 O O . THR A 1 93 ? 15.709 -11.979 -16.284 1.00 84.19 93 THR A O 1
A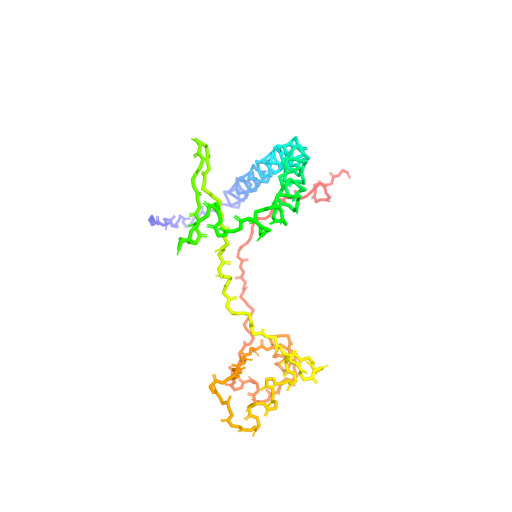TOM 727 N N . GLY A 1 94 ? 14.172 -11.075 -17.665 1.00 81.62 94 GLY A N 1
ATOM 728 C CA . GLY A 1 94 ? 13.161 -10.873 -16.633 1.00 81.62 94 GLY A CA 1
ATOM 729 C C . GLY A 1 94 ? 12.641 -12.203 -16.087 1.00 81.62 94 GLY A C 1
ATOM 730 O O . GLY A 1 94 ? 12.847 -13.265 -16.678 1.00 81.62 94 GLY A O 1
ATOM 731 N N . GLN A 1 95 ? 11.942 -12.144 -14.957 1.00 82.44 95 GLN A N 1
ATOM 732 C CA . GLN A 1 95 ? 11.225 -13.307 -14.452 1.00 82.44 95 GLN A CA 1
ATOM 733 C C . GLN A 1 95 ? 10.147 -13.716 -15.466 1.00 82.44 95 GLN A C 1
ATOM 735 O O . GLN A 1 95 ? 9.475 -12.859 -16.044 1.00 82.44 95 GLN A O 1
ATOM 740 N N . ALA A 1 96 ? 9.984 -15.021 -15.693 1.00 85.94 96 ALA A N 1
ATOM 741 C CA . ALA A 1 96 ? 8.898 -15.517 -16.525 1.00 85.94 96 ALA A CA 1
ATOM 742 C C . ALA A 1 96 ? 7.559 -15.057 -15.928 1.00 85.94 96 ALA A C 1
ATOM 744 O O . ALA A 1 96 ? 7.246 -15.369 -14.779 1.00 85.94 96 ALA A O 1
ATOM 745 N N . THR A 1 97 ? 6.785 -14.295 -16.700 1.00 85.56 97 THR A N 1
ATOM 746 C CA . THR A 1 97 ? 5.440 -13.878 -16.306 1.00 85.56 97 THR A CA 1
ATOM 747 C C . THR A 1 97 ? 4.430 -14.879 -16.850 1.00 85.56 97 THR A C 1
ATOM 749 O O . THR A 1 97 ? 4.466 -15.259 -18.021 1.00 85.56 97 THR A O 1
ATOM 752 N N . ILE A 1 98 ? 3.524 -15.332 -15.987 1.00 88.38 98 ILE A N 1
ATOM 753 C CA . ILE A 1 98 ? 2.402 -16.174 -16.396 1.00 88.38 98 ILE A CA 1
ATOM 754 C C . ILE A 1 98 ? 1.275 -15.233 -16.801 1.00 88.38 98 ILE A C 1
ATOM 756 O O . ILE A 1 98 ? 0.831 -14.406 -16.010 1.00 88.38 98 ILE A O 1
ATOM 760 N N . ARG A 1 99 ? 0.825 -15.352 -18.050 1.00 90.31 99 ARG A N 1
ATOM 761 C CA . ARG A 1 99 ? -0.346 -14.635 -18.552 1.00 90.31 99 ARG A CA 1
ATOM 762 C C . ARG A 1 99 ? -1.424 -15.642 -18.909 1.00 90.31 99 ARG A C 1
ATOM 764 O O . ARG A 1 99 ? -1.169 -16.572 -19.675 1.00 90.31 99 ARG A O 1
ATOM 771 N N . ASN A 1 100 ? -2.631 -15.405 -18.420 1.00 93.06 100 ASN A N 1
ATOM 772 C CA . ASN A 1 100 ? -3.813 -16.107 -18.881 1.00 93.06 100 ASN A CA 1
ATOM 773 C C . ASN A 1 100 ? -4.098 -15.755 -20.355 1.00 93.06 100 ASN A C 1
ATOM 775 O O . ASN A 1 100 ? -4.264 -14.590 -20.714 1.00 93.06 100 ASN A O 1
ATOM 779 N N . LYS A 1 101 ? -4.122 -16.775 -21.219 1.00 95.06 101 LYS A N 1
ATOM 780 C CA . LYS A 1 101 ? -4.393 -16.646 -22.663 1.00 95.06 101 LYS A CA 1
ATOM 781 C C . LYS A 1 101 ? -5.797 -17.107 -23.064 1.00 95.06 101 LYS A C 1
ATOM 783 O O . LYS A 1 101 ? -6.119 -17.069 -24.244 1.00 95.06 101 LYS A O 1
ATOM 788 N N . SER A 1 102 ? -6.622 -17.543 -22.112 1.00 93.75 102 SER A N 1
ATOM 789 C CA . SER A 1 102 ? -7.976 -18.048 -22.386 1.00 93.75 102 SER A CA 1
ATOM 790 C C . SER A 1 102 ? -8.959 -16.956 -22.824 1.00 93.75 102 SER A C 1
ATOM 792 O O . SER A 1 102 ? -10.029 -17.274 -23.333 1.00 93.75 102 SER A O 1
ATOM 794 N N . GLY A 1 103 ? -8.631 -15.678 -22.586 1.00 93.69 103 GLY A N 1
ATOM 795 C CA . GLY A 1 103 ? -9.539 -14.543 -22.783 1.00 93.69 103 GLY A CA 1
ATOM 796 C C . GLY A 1 103 ? -10.588 -14.378 -21.675 1.00 93.69 103 GLY A C 1
ATOM 797 O O . GLY A 1 103 ? -11.303 -13.381 -21.664 1.00 93.69 103 GLY A O 1
ATOM 798 N N . LYS A 1 104 ? -10.668 -15.319 -20.725 1.00 95.50 104 LYS A N 1
ATOM 799 C CA . LYS A 1 104 ? -11.567 -15.253 -19.567 1.00 95.50 104 LYS A CA 1
ATOM 800 C C . LYS A 1 104 ? -10.893 -14.544 -18.386 1.00 95.50 104 LYS A C 1
ATOM 802 O O . LYS A 1 104 ? -9.669 -14.622 -18.265 1.00 95.50 104 LYS A O 1
ATOM 807 N N . PRO A 1 105 ? -11.665 -13.926 -17.476 1.00 95.31 105 PRO A N 1
ATOM 808 C CA . PRO A 1 105 ? -11.147 -13.449 -16.196 1.00 95.31 105 PRO A CA 1
ATOM 809 C C . PRO A 1 105 ? -10.459 -14.564 -15.384 1.00 95.31 105 PRO A C 1
ATOM 811 O O . PRO A 1 105 ? -10.920 -15.706 -15.375 1.00 95.31 105 PRO A O 1
ATOM 814 N N . ASP A 1 106 ? -9.375 -14.238 -14.673 1.00 94.19 106 ASP A N 1
ATOM 815 C CA . ASP A 1 106 ? -8.549 -15.224 -13.949 1.00 94.19 106 ASP A CA 1
ATOM 816 C C . ASP A 1 106 ? -9.320 -16.008 -12.881 1.00 94.19 106 ASP A C 1
ATOM 818 O O . ASP A 1 106 ? -9.046 -17.185 -12.663 1.00 94.19 106 ASP A O 1
ATOM 822 N N . ASN A 1 107 ? -10.313 -15.392 -12.237 1.00 93.38 107 ASN A N 1
ATOM 823 C CA . ASN A 1 107 ? -11.169 -16.075 -11.268 1.00 93.38 107 ASN A CA 1
ATOM 824 C C . ASN A 1 107 ? -12.026 -17.170 -11.921 1.00 93.38 107 ASN A C 1
ATOM 826 O O . ASN A 1 107 ? -12.221 -18.219 -11.316 1.00 93.38 107 ASN A O 1
ATOM 830 N N . VAL A 1 108 ? -12.495 -16.957 -13.154 1.00 94.75 108 VAL A N 1
ATOM 831 C CA . VAL A 1 108 ? -13.249 -17.969 -13.909 1.00 94.75 108 VAL A CA 1
ATOM 832 C C . VAL A 1 108 ? -12.336 -19.143 -14.252 1.00 94.75 108 VAL A C 1
ATOM 834 O O . VAL A 1 108 ? -12.693 -20.292 -14.014 1.00 94.75 108 VAL A O 1
ATOM 837 N N . VAL A 1 109 ? -11.119 -18.858 -14.724 1.00 95.44 109 VAL A N 1
ATOM 838 C CA . VAL A 1 109 ? -10.121 -19.900 -15.019 1.00 95.44 109 VAL A CA 1
ATOM 839 C C . VAL A 1 109 ? -9.723 -20.665 -13.757 1.00 95.44 109 VAL A C 1
ATOM 841 O O . VAL A 1 109 ? -9.585 -21.884 -13.800 1.00 95.44 109 VAL A O 1
ATOM 844 N N . ALA A 1 110 ? -9.578 -19.985 -12.618 1.00 94.50 110 ALA A N 1
ATOM 845 C CA . ALA A 1 110 ? -9.299 -20.638 -11.344 1.00 94.50 110 ALA A CA 1
ATOM 846 C C . ALA A 1 110 ? -10.417 -21.618 -10.942 1.00 94.50 110 ALA A C 1
ATOM 848 O O . ALA A 1 110 ? -10.108 -22.725 -10.502 1.00 94.50 110 ALA A O 1
ATOM 849 N N . CYS A 1 111 ? -11.692 -21.259 -11.136 1.00 92.88 111 CYS A N 1
ATOM 850 C CA . CYS A 1 111 ? -12.818 -22.171 -10.910 1.00 92.88 111 CYS A CA 1
ATOM 851 C C . CYS A 1 111 ? -12.769 -23.388 -11.847 1.00 92.88 111 CYS A C 1
ATOM 853 O O . CYS A 1 111 ? -12.830 -24.517 -11.369 1.00 92.88 111 CYS A O 1
ATOM 855 N N . GLU A 1 112 ? -12.568 -23.178 -13.151 1.00 94.81 112 GLU A N 1
ATOM 856 C CA . GLU A 1 112 ? -12.475 -24.263 -14.146 1.00 94.81 112 GLU A CA 1
ATOM 857 C C . GLU A 1 112 ? -11.323 -25.237 -13.837 1.00 94.81 112 GLU A C 1
ATOM 859 O O . GLU A 1 112 ? -11.454 -26.455 -13.993 1.00 94.81 112 GLU A O 1
ATOM 864 N N . LEU A 1 113 ? -10.189 -24.717 -13.352 1.00 95.62 113 LEU A N 1
ATOM 865 C CA . LEU A 1 113 ? -9.054 -25.529 -12.910 1.00 95.62 113 LEU A CA 1
ATOM 866 C C . LEU A 1 113 ? -9.402 -26.374 -11.679 1.00 95.62 113 LEU A C 1
ATOM 868 O O . LEU A 1 113 ? -9.030 -27.546 -11.629 1.00 95.62 113 LEU A O 1
ATOM 872 N N . LEU A 1 114 ? -10.128 -25.815 -10.709 1.00 93.81 114 LEU A N 1
ATOM 873 C CA . LEU A 1 114 ? -10.590 -26.558 -9.533 1.00 93.81 114 LEU A CA 1
ATOM 874 C C . LEU A 1 114 ? -11.597 -27.651 -9.912 1.00 93.81 114 LEU A C 1
ATOM 876 O O . LEU A 1 114 ? -11.451 -28.784 -9.454 1.00 93.81 114 LEU A O 1
ATOM 880 N N . GLU A 1 115 ? -12.559 -27.349 -10.787 1.00 93.69 115 GLU A N 1
ATOM 881 C CA . GLU A 1 115 ? -13.522 -28.321 -11.330 1.00 93.69 115 GLU A CA 1
ATOM 882 C C . GLU A 1 115 ? -12.812 -29.463 -12.071 1.00 93.69 115 GLU A C 1
ATOM 884 O O . GLU A 1 115 ? -13.158 -30.636 -11.918 1.00 93.69 115 GLU A O 1
ATOM 889 N N . SER A 1 116 ? -11.737 -29.133 -12.790 1.00 94.50 116 SER A N 1
ATOM 890 C CA . SER A 1 116 ? -10.865 -30.091 -13.481 1.00 94.50 116 SER A CA 1
ATOM 891 C C . SER A 1 116 ? -9.846 -30.782 -12.560 1.00 94.50 116 SER A C 1
ATOM 893 O O . SER A 1 116 ? -8.948 -31.472 -13.044 1.00 94.50 116 SER A O 1
ATOM 895 N N . LYS A 1 117 ? -9.952 -30.602 -11.234 1.00 92.50 117 LYS A N 1
ATOM 896 C CA . LYS A 1 117 ? -9.066 -31.177 -10.202 1.00 92.50 117 LYS A CA 1
ATOM 897 C C . LYS A 1 117 ? -7.584 -30.775 -10.318 1.00 92.50 117 LYS A C 1
ATOM 899 O O . LYS A 1 117 ? -6.713 -31.476 -9.809 1.00 92.50 117 LYS A O 1
ATOM 904 N N . ARG A 1 118 ? -7.277 -29.628 -10.933 1.00 94.00 118 ARG A N 1
ATOM 905 C CA . ARG A 1 118 ? -5.932 -29.017 -10.998 1.00 94.00 118 ARG A CA 1
ATOM 906 C C . ARG A 1 118 ? -5.672 -28.098 -9.806 1.00 94.00 118 ARG A C 1
ATOM 908 O O . ARG A 1 118 ? -5.405 -26.904 -9.946 1.00 94.00 118 ARG A O 1
ATOM 915 N N . THR A 1 119 ? -5.747 -28.673 -8.608 1.00 90.12 119 THR A N 1
ATOM 916 C CA . THR A 1 119 ? -5.524 -27.966 -7.333 1.00 90.12 119 THR A CA 1
ATOM 917 C C . THR A 1 119 ? -4.075 -27.508 -7.134 1.00 90.12 119 THR A C 1
ATOM 919 O O . THR A 1 119 ? -3.791 -26.739 -6.226 1.00 90.12 119 THR A O 1
ATOM 922 N N . ASP A 1 120 ? -3.149 -27.957 -7.982 1.00 95.00 120 ASP A N 1
ATOM 923 C CA . ASP A 1 120 ? -1.768 -27.477 -8.062 1.00 95.00 120 ASP A CA 1
ATOM 924 C C . ASP A 1 120 ? -1.651 -26.097 -8.737 1.00 95.00 120 ASP A C 1
ATOM 926 O O . ASP A 1 120 ? -0.667 -25.388 -8.536 1.00 95.00 120 ASP A O 1
ATOM 930 N N . CYS A 1 121 ? -2.655 -25.707 -9.529 1.00 92.69 121 CYS A N 1
ATOM 931 C CA . CYS A 1 121 ? -2.658 -24.478 -10.327 1.00 92.69 121 CYS A CA 1
ATOM 932 C C . CYS A 1 121 ? -3.724 -23.459 -9.891 1.00 92.69 121 CYS A C 1
ATOM 934 O O . CYS A 1 121 ? -3.749 -22.345 -10.413 1.00 92.69 121 CYS A O 1
ATOM 936 N N . ALA A 1 122 ? -4.599 -23.811 -8.948 1.00 91.88 122 ALA A N 1
ATOM 937 C CA . ALA A 1 122 ? -5.649 -22.937 -8.437 1.00 91.88 122 ALA A CA 1
ATOM 938 C C . ALA A 1 122 ? -5.859 -23.152 -6.934 1.00 91.88 122 ALA A C 1
ATOM 940 O O . ALA A 1 122 ? -5.738 -24.266 -6.429 1.00 91.88 122 ALA A O 1
ATOM 941 N N . LYS A 1 123 ? -6.197 -22.075 -6.217 1.00 92.88 123 LYS A N 1
ATOM 942 C CA . LYS A 1 123 ? -6.457 -22.089 -4.771 1.00 92.88 123 LYS A CA 1
ATOM 943 C C . LYS A 1 123 ? -7.835 -21.515 -4.463 1.00 92.88 123 LYS A C 1
ATOM 945 O O . LYS A 1 123 ? -8.257 -20.557 -5.107 1.00 92.88 123 LYS A O 1
ATOM 950 N N . VAL A 1 124 ? -8.487 -22.049 -3.433 1.00 89.94 124 VAL A N 1
ATOM 951 C CA . VAL A 1 124 ? -9.716 -21.480 -2.861 1.00 89.94 124 VAL A CA 1
ATOM 952 C C . VAL A 1 124 ? -9.365 -20.678 -1.613 1.00 89.94 124 VAL A C 1
ATOM 954 O O . VAL A 1 124 ? -8.527 -21.095 -0.815 1.00 89.94 124 VAL A O 1
ATOM 957 N N . SER A 1 125 ? -10.008 -19.525 -1.437 1.00 90.50 125 SER A N 1
ATOM 958 C CA . SER A 1 125 ? -9.944 -18.744 -0.203 1.00 90.50 125 SER A CA 1
ATOM 959 C C . SER A 1 125 ? -11.360 -18.537 0.316 1.00 90.50 125 SER A C 1
ATOM 961 O O . SER A 1 125 ? -12.198 -17.974 -0.383 1.00 90.50 125 SER A O 1
ATOM 963 N N . TYR A 1 126 ? -11.620 -19.014 1.532 1.00 92.75 126 TYR A N 1
ATOM 964 C CA . TYR A 1 126 ? -12.884 -18.801 2.225 1.00 92.75 126 TYR A CA 1
ATOM 965 C C . TYR A 1 126 ? -12.754 -17.621 3.185 1.00 92.75 126 TYR A C 1
ATOM 967 O O . TYR A 1 126 ? -11.756 -17.493 3.897 1.00 92.75 126 TYR A O 1
ATOM 975 N N . SER A 1 127 ? -13.778 -16.774 3.229 1.00 94.81 127 SER A N 1
ATOM 976 C CA . SER A 1 127 ? -13.902 -15.699 4.207 1.00 94.81 127 SER A CA 1
ATOM 977 C C . SER A 1 127 ? -15.331 -15.646 4.740 1.00 94.81 127 SER A C 1
ATOM 979 O O . SER A 1 127 ? -16.290 -15.957 4.035 1.00 94.81 127 SER A O 1
ATOM 981 N N . LEU A 1 128 ? -15.472 -15.284 6.014 1.00 96.38 128 LEU A N 1
ATOM 982 C CA . LEU A 1 128 ? -16.781 -15.111 6.635 1.00 96.38 128 LEU A CA 1
ATOM 983 C C . LEU A 1 128 ? -17.369 -13.753 6.246 1.00 96.38 128 LEU A C 1
ATOM 985 O O . LEU A 1 128 ? -16.767 -12.711 6.525 1.00 96.38 128 LEU A O 1
ATOM 989 N N . ASP A 1 129 ? -18.586 -13.750 5.704 1.00 96.38 129 ASP A N 1
ATOM 990 C CA . ASP A 1 129 ? -19.375 -12.525 5.583 1.00 96.38 129 ASP A CA 1
ATOM 991 C C . ASP A 1 129 ? -20.003 -12.169 6.939 1.00 96.38 129 ASP A C 1
ATOM 993 O O . ASP A 1 129 ? -21.127 -12.556 7.272 1.00 96.38 129 ASP A O 1
ATOM 997 N N . LYS A 1 130 ? -19.270 -11.380 7.732 1.00 95.31 130 LYS A N 1
ATOM 998 C CA . LYS A 1 130 ? -19.736 -10.900 9.042 1.00 95.31 130 LYS A CA 1
ATOM 999 C C . LYS A 1 130 ? -21.039 -10.099 8.953 1.00 95.31 130 LYS A C 1
ATOM 1001 O O . LYS A 1 130 ? -21.790 -10.064 9.926 1.00 95.31 130 LYS A O 1
ATOM 1006 N N . SER A 1 131 ? -21.318 -9.441 7.829 1.00 95.38 131 SER A N 1
ATOM 1007 C CA . SER A 1 131 ? -22.553 -8.670 7.656 1.00 95.38 131 SER A CA 1
ATOM 1008 C C . SER A 1 131 ? -23.748 -9.592 7.430 1.00 95.38 131 SER A C 1
ATOM 1010 O O . SER A 1 131 ? -24.806 -9.373 8.024 1.00 95.38 131 SER A O 1
ATOM 1012 N N . GLY A 1 132 ? -23.574 -10.636 6.617 1.00 96.44 132 GLY A N 1
ATOM 1013 C CA . GLY A 1 132 ? -24.548 -11.711 6.432 1.00 96.44 132 GLY A CA 1
ATOM 1014 C C . GLY A 1 132 ? -24.851 -12.444 7.738 1.00 96.44 132 GLY A C 1
ATOM 1015 O O . GLY A 1 132 ? -26.014 -12.521 8.134 1.00 96.44 132 GLY A O 1
ATOM 1016 N N . ILE A 1 133 ? -23.811 -12.860 8.469 1.00 96.88 133 ILE A N 1
ATOM 1017 C CA . ILE A 1 133 ? -23.937 -13.527 9.778 1.00 96.88 133 ILE A CA 1
ATOM 1018 C C . ILE A 1 133 ? -24.738 -12.659 10.759 1.00 96.88 133 ILE A C 1
ATOM 1020 O O . ILE A 1 133 ? -25.713 -13.125 11.342 1.00 96.88 133 ILE A O 1
ATOM 1024 N N . LYS A 1 134 ? -24.417 -11.361 10.879 1.00 95.19 134 LYS A N 1
ATOM 1025 C CA . LYS A 1 134 ? -25.181 -10.425 11.728 1.00 95.19 134 LYS A CA 1
ATOM 1026 C C . LYS A 1 134 ? -26.663 -10.358 11.353 1.00 95.19 134 LYS A C 1
ATOM 1028 O O . LYS A 1 134 ? -27.513 -10.256 12.234 1.00 95.19 134 LYS A O 1
ATOM 1033 N N . LYS A 1 135 ? -26.992 -10.365 10.057 1.00 96.12 135 LYS A N 1
ATOM 1034 C CA . LYS A 1 135 ? -28.389 -10.352 9.590 1.00 96.12 135 LYS A CA 1
ATOM 1035 C C . LYS A 1 135 ? -29.104 -11.664 9.920 1.00 96.12 135 LYS A C 1
ATOM 1037 O O . LYS A 1 135 ? -30.270 -11.607 10.294 1.00 96.12 135 LYS A O 1
ATOM 1042 N N . ALA A 1 136 ? -28.428 -12.803 9.789 1.00 95.88 136 ALA A N 1
ATOM 1043 C CA . ALA A 1 136 ? -28.984 -14.119 10.094 1.00 95.88 136 ALA A CA 1
ATOM 1044 C C . ALA A 1 136 ? -29.234 -14.307 11.600 1.00 95.88 136 ALA A C 1
ATOM 1046 O O . ALA A 1 136 ? -30.336 -14.690 11.981 1.00 95.88 136 ALA A O 1
ATOM 1047 N N . LEU A 1 137 ? -28.294 -13.893 12.459 1.00 95.12 137 LEU A N 1
ATOM 1048 C CA . LEU A 1 137 ? -28.489 -13.882 13.918 1.00 95.12 137 LEU A CA 1
ATOM 1049 C C . LEU A 1 137 ? -29.689 -13.017 14.332 1.00 95.12 137 LEU A C 1
ATOM 1051 O O . LEU A 1 137 ? -30.517 -13.432 15.135 1.00 95.12 137 LEU A O 1
ATOM 1055 N N . LYS A 1 138 ? -29.868 -11.836 13.720 1.00 94.44 138 LYS A N 1
ATOM 1056 C CA . LYS A 1 138 ? -31.065 -10.999 13.951 1.00 94.44 138 LYS A CA 1
ATOM 1057 C C . LYS A 1 138 ? -32.376 -11.671 13.531 1.00 94.44 138 LYS A C 1
ATOM 1059 O O . LYS A 1 138 ? -33.428 -11.295 14.037 1.00 94.44 138 LYS A O 1
ATOM 1064 N N . LYS A 1 139 ? -32.320 -12.623 12.597 1.00 96.06 139 LYS A N 1
ATOM 1065 C CA . LYS A 1 139 ? -33.466 -13.405 12.120 1.00 96.06 139 LYS A CA 1
ATOM 1066 C C . LYS A 1 139 ? -33.646 -14.734 12.861 1.00 96.06 139 LYS A C 1
ATOM 1068 O O . LYS A 1 139 ? -34.559 -15.463 12.490 1.00 96.06 139 LYS A O 1
ATOM 1073 N N . ARG A 1 140 ? -32.834 -15.028 13.888 1.00 94.00 140 ARG A N 1
ATOM 1074 C CA . ARG A 1 140 ? -32.881 -16.290 14.650 1.00 94.00 140 ARG A CA 1
ATOM 1075 C C . ARG A 1 140 ? -32.690 -17.527 13.765 1.00 94.00 140 ARG A C 1
ATOM 1077 O O . ARG A 1 140 ? -33.427 -18.503 13.864 1.00 94.00 140 ARG A O 1
ATOM 1084 N N . ASP A 1 141 ? -31.736 -17.452 12.840 1.00 96.25 141 ASP A N 1
ATOM 1085 C CA . ASP A 1 141 ? -31.359 -18.600 12.016 1.00 96.25 141 ASP A CA 1
ATOM 1086 C C . ASP A 1 141 ? -30.637 -19.652 12.876 1.00 96.25 141 ASP A C 1
ATOM 1088 O O . ASP A 1 141 ? -29.538 -19.396 13.370 1.00 96.25 141 ASP A O 1
ATOM 1092 N N . ALA A 1 142 ? -31.254 -20.825 13.044 1.00 94.69 142 ALA A N 1
ATOM 1093 C CA . ALA A 1 142 ? -30.784 -21.868 13.957 1.00 94.69 142 ALA A CA 1
ATOM 1094 C C . ALA A 1 142 ? -29.385 -22.405 13.612 1.00 94.69 142 ALA A C 1
ATOM 1096 O O . ALA A 1 142 ? -28.599 -22.680 14.514 1.00 94.69 142 ALA A O 1
ATOM 1097 N N . GLN A 1 143 ? -29.051 -22.520 12.321 1.00 95.06 143 GLN A N 1
ATOM 1098 C CA . GLN A 1 143 ? -27.739 -23.019 11.902 1.00 95.06 143 GLN A CA 1
ATOM 1099 C C . GLN A 1 143 ? -26.643 -21.993 12.205 1.00 95.06 143 GLN A C 1
ATOM 1101 O O . GLN A 1 143 ? -25.527 -22.350 12.579 1.00 95.06 143 GLN A O 1
ATOM 1106 N N . ILE A 1 144 ? -26.947 -20.704 12.036 1.00 97.00 144 ILE A N 1
ATOM 1107 C CA . ILE A 1 144 ? -26.000 -19.638 12.365 1.00 97.00 144 ILE A CA 1
ATOM 1108 C C . ILE A 1 144 ? -25.867 -19.462 13.881 1.00 97.00 144 ILE A C 1
ATOM 1110 O O . ILE A 1 144 ? -24.751 -19.243 14.341 1.00 97.00 144 ILE A O 1
ATOM 1114 N N . GLU A 1 145 ? -26.949 -19.586 14.654 1.00 95.75 145 GLU A N 1
ATOM 1115 C CA . GLU A 1 145 ? -26.913 -19.488 16.124 1.00 95.75 145 GLU A CA 1
ATOM 1116 C C . GLU A 1 145 ? -26.140 -20.641 16.793 1.00 95.75 145 GLU A C 1
ATOM 1118 O O . GLU A 1 145 ? -25.579 -20.442 17.866 1.00 95.75 145 GLU A O 1
ATOM 1123 N N . GLU A 1 146 ? -26.028 -21.814 16.158 1.00 96.44 146 GLU A N 1
ATOM 1124 C CA . GLU A 1 146 ? -25.166 -22.908 16.643 1.00 96.44 146 GLU A CA 1
ATOM 1125 C C . GLU A 1 146 ? -23.665 -22.583 16.509 1.00 96.44 146 GLU A C 1
ATOM 1127 O O . GLU A 1 146 ? -22.839 -23.068 17.282 1.00 96.44 146 GLU A O 1
ATOM 1132 N N . LEU A 1 147 ? -23.301 -21.752 15.528 1.00 96.06 147 LEU A N 1
ATOM 1133 C CA . LEU A 1 147 ? -21.907 -21.470 15.171 1.00 96.06 147 LEU A CA 1
ATOM 1134 C C . LEU A 1 147 ? -21.419 -20.092 15.630 1.00 96.06 147 LEU A C 1
ATOM 1136 O O . LEU A 1 147 ? -20.212 -19.877 15.757 1.00 96.06 147 LEU A O 1
ATOM 1140 N N . PHE A 1 148 ? -22.329 -19.139 15.820 1.00 95.69 148 PHE A N 1
ATOM 1141 C CA . PHE A 1 148 ? -22.000 -17.743 16.068 1.00 95.69 148 PHE A CA 1
ATOM 1142 C C . PHE A 1 148 ? -22.908 -17.129 17.131 1.00 95.69 148 PHE A C 1
ATOM 1144 O O . PHE A 1 148 ? -24.118 -17.324 17.140 1.00 95.69 148 PHE A O 1
ATOM 1151 N N . GLU A 1 149 ? -22.318 -16.271 17.956 1.00 92.75 149 GLU A N 1
ATOM 1152 C CA . GLU A 1 149 ? -23.017 -15.440 18.930 1.00 92.75 149 GLU A CA 1
ATOM 1153 C C . GLU A 1 149 ? -22.803 -13.957 18.597 1.00 92.75 149 GLU A C 1
ATOM 1155 O O . GLU A 1 149 ? -21.735 -13.545 18.131 1.00 92.75 149 GLU A O 1
ATOM 1160 N N . MET A 1 150 ? -23.829 -13.133 18.828 1.00 90.62 150 MET A N 1
ATOM 1161 C CA . MET A 1 150 ? -23.713 -11.678 18.757 1.00 90.62 150 MET A CA 1
ATOM 1162 C C . MET A 1 150 ? -23.600 -11.105 20.167 1.00 90.62 150 MET A C 1
ATOM 1164 O O . MET A 1 150 ? -24.607 -10.806 20.803 1.00 90.62 150 MET A O 1
ATOM 1168 N N . GLU A 1 151 ? -22.367 -10.897 20.612 1.00 89.75 151 GLU A N 1
ATOM 1169 C CA . GLU A 1 151 ? -22.079 -10.221 21.872 1.00 89.75 151 GLU A CA 1
ATOM 1170 C C . GLU A 1 151 ? -21.976 -8.702 21.655 1.00 89.75 151 GLU A C 1
ATOM 1172 O O . GLU A 1 151 ? -21.246 -8.218 20.779 1.00 89.75 151 GLU A O 1
ATOM 1177 N N . VAL A 1 152 ? -22.708 -7.932 22.461 1.00 86.62 152 VAL A N 1
ATOM 1178 C CA . VAL A 1 152 ? -22.555 -6.475 22.541 1.00 86.62 152 VAL A CA 1
ATOM 1179 C C . VAL A 1 152 ? -21.710 -6.164 23.771 1.00 86.62 152 VAL A C 1
ATOM 1181 O O . VAL A 1 152 ? -22.217 -6.134 24.886 1.00 86.62 152 VAL A O 1
ATOM 1184 N N . VAL A 1 153 ? -20.412 -5.943 23.560 1.00 90.62 153 VAL A N 1
ATOM 1185 C CA . VAL A 1 153 ? -19.475 -5.583 24.633 1.00 90.62 153 VAL A CA 1
ATOM 1186 C C . VAL A 1 153 ? -19.458 -4.070 24.811 1.00 90.62 153 VAL A C 1
ATOM 1188 O O . VAL A 1 153 ? -19.012 -3.341 23.918 1.00 90.62 153 VAL A O 1
ATOM 1191 N N . GLU A 1 154 ? -19.894 -3.599 25.976 1.00 90.94 154 GLU A N 1
ATOM 1192 C CA . GLU A 1 154 ? -19.707 -2.207 26.378 1.00 90.94 154 GLU A CA 1
ATOM 1193 C C . GLU A 1 154 ? -18.219 -1.917 26.598 1.00 90.94 154 GLU A C 1
ATOM 1195 O O . GLU A 1 154 ? -17.489 -2.686 27.226 1.00 90.94 154 GLU A O 1
ATOM 1200 N N . ARG A 1 155 ? -17.742 -0.798 26.047 1.00 93.25 155 ARG A N 1
ATOM 1201 C CA . ARG A 1 155 ? -16.348 -0.371 26.182 1.00 93.25 155 ARG A CA 1
ATOM 1202 C C . ARG A 1 155 ? -16.297 1.053 26.692 1.00 93.25 155 ARG A C 1
ATOM 1204 O O . ARG A 1 155 ? -16.971 1.930 26.158 1.00 93.25 155 ARG A O 1
ATOM 1211 N N . PHE A 1 156 ? -15.445 1.276 27.687 1.00 92.62 156 PHE A N 1
ATOM 1212 C CA . PHE A 1 156 ? -15.128 2.615 28.158 1.00 92.62 156 PHE A CA 1
ATOM 1213 C C . PHE A 1 156 ? -14.514 3.447 27.027 1.00 92.62 156 PHE A C 1
ATOM 1215 O O . PHE A 1 156 ? -13.621 2.984 26.311 1.00 92.62 156 PHE A O 1
ATOM 1222 N N . TYR A 1 157 ? -14.981 4.683 26.884 1.00 92.69 157 TYR A N 1
ATOM 1223 C CA . TYR A 1 157 ? -14.452 5.641 25.927 1.00 92.69 157 TYR A CA 1
ATOM 1224 C C . TYR A 1 157 ? -14.410 7.035 2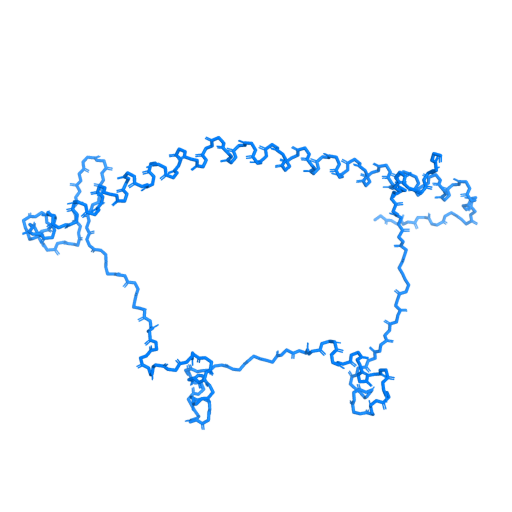6.554 1.00 92.69 157 TYR A C 1
ATOM 1226 O O . TYR A 1 157 ? -15.250 7.394 27.372 1.00 92.69 157 TYR A O 1
ATOM 1234 N N . VAL A 1 158 ? -13.426 7.829 26.137 1.00 94.38 158 VAL A N 1
ATOM 1235 C CA . VAL A 1 158 ? -13.336 9.261 26.442 1.00 94.38 158 VAL A CA 1
ATOM 1236 C C . VAL A 1 158 ? -13.039 9.962 25.138 1.00 94.38 158 VAL A C 1
ATOM 1238 O O . VAL A 1 158 ? -11.951 9.783 24.595 1.00 94.38 158 VAL A O 1
ATOM 1241 N N . GLU A 1 159 ? -13.984 10.722 24.608 1.00 92.19 159 GLU A N 1
ATOM 1242 C CA . GLU A 1 159 ? -13.765 11.532 23.411 1.00 92.19 159 GLU A CA 1
ATOM 1243 C C . GLU A 1 159 ? -13.691 13.013 23.790 1.00 92.19 159 GLU A C 1
ATOM 1245 O O . GLU A 1 159 ? -14.476 13.461 24.629 1.00 92.19 159 GLU A O 1
ATOM 1250 N N . PRO A 1 160 ? -12.761 13.789 23.204 1.00 90.44 160 PRO A N 1
ATOM 1251 C CA . PRO A 1 160 ? -12.784 15.232 23.365 1.00 90.44 160 PRO A CA 1
ATOM 1252 C C . PRO A 1 160 ? -14.093 15.791 22.808 1.00 90.44 160 PRO A C 1
ATOM 1254 O O . PRO A 1 160 ? -14.515 15.395 21.719 1.00 90.44 160 PRO A O 1
ATOM 1257 N N . LYS A 1 161 ? -14.703 16.739 23.522 1.00 88.62 161 LYS A N 1
ATOM 1258 C CA . LYS A 1 161 ? -15.862 17.478 23.012 1.00 88.62 161 LYS A CA 1
ATOM 1259 C C . LYS A 1 161 ? -15.503 18.197 21.712 1.00 88.62 161 LYS A C 1
ATOM 1261 O O . LYS A 1 161 ? -14.392 18.715 21.571 1.00 88.62 161 LYS A O 1
ATOM 1266 N N . THR A 1 162 ? -16.436 18.222 20.769 1.00 79.44 162 THR A N 1
ATOM 1267 C CA . THR A 1 162 ? -16.328 19.051 19.566 1.00 79.44 162 THR A CA 1
ATOM 1268 C C . THR A 1 162 ? -16.895 20.444 19.831 1.00 79.44 162 THR A C 1
ATOM 1270 O O . THR A 1 162 ? -17.647 20.626 20.784 1.00 79.44 162 THR A O 1
ATOM 1273 N N . ASP A 1 163 ? -16.587 21.426 18.981 1.00 67.56 163 ASP A N 1
ATOM 1274 C CA . ASP A 1 163 ? -17.112 22.797 19.131 1.00 67.56 163 ASP A CA 1
ATOM 1275 C C . ASP A 1 163 ? -18.656 22.834 19.148 1.00 67.56 163 ASP A C 1
ATOM 1277 O O . ASP A 1 163 ? -19.258 23.660 19.825 1.00 67.56 163 ASP A O 1
ATOM 1281 N N . LYS A 1 164 ? -19.314 21.865 18.494 1.00 66.44 164 LYS A N 1
ATOM 1282 C CA . LYS A 1 164 ? -20.777 21.687 18.546 1.00 66.44 164 LYS A CA 1
ATOM 1283 C C . LYS A 1 164 ? -21.295 21.203 19.904 1.00 66.44 164 LYS A C 1
ATOM 1285 O O . LYS A 1 164 ? -22.453 21.442 20.220 1.00 66.44 164 LYS A O 1
ATOM 1290 N N . ASP A 1 165 ? -20.459 20.524 20.685 1.00 64.50 165 ASP A N 1
ATOM 1291 C CA . ASP A 1 165 ? -20.813 19.950 21.990 1.00 64.50 165 ASP A CA 1
ATOM 1292 C C . ASP A 1 165 ? -20.537 20.914 23.155 1.00 64.50 165 ASP A C 1
ATOM 1294 O O . ASP A 1 165 ? -20.931 20.641 24.291 1.00 64.50 165 ASP A O 1
ATOM 1298 N N . VAL A 1 166 ? -19.817 22.013 22.900 1.00 61.53 166 VAL A N 1
ATOM 1299 C CA . VAL A 1 166 ? -19.465 23.020 23.916 1.00 61.53 166 VAL A CA 1
ATOM 1300 C C . VAL A 1 166 ? -20.488 24.160 23.969 1.00 61.53 166 VAL A C 1
ATOM 1302 O O . VAL A 1 166 ? -20.633 24.759 25.029 1.00 61.53 166 VAL A O 1
ATOM 1305 N N . GLY A 1 167 ? -21.267 24.370 22.902 1.00 45.81 167 GLY A N 1
ATOM 1306 C CA . GLY A 1 167 ? -22.269 25.433 22.815 1.00 45.81 167 GLY A CA 1
ATOM 1307 C C . GLY A 1 167 ? -21.624 26.816 22.703 1.00 45.81 167 GLY A C 1
ATOM 1308 O O . GLY A 1 167 ? -21.014 27.300 23.653 1.00 45.81 167 GLY A O 1
ATOM 1309 N N . GLU A 1 168 ? -21.776 27.449 21.541 1.00 41.50 168 GLU A N 1
ATOM 1310 C CA . GLU A 1 168 ? -21.893 28.912 21.469 1.00 41.50 168 GLU A CA 1
ATOM 1311 C C . GLU A 1 168 ? -23.362 29.298 21.667 1.00 41.50 168 GLU A C 1
ATOM 1313 O O . GLU A 1 168 ? -24.234 28.574 21.125 1.00 41.50 168 GLU A O 1
#

Foldseek 3Di:
DDDDPDPDCDPVNVVVVLVVVQVVVVVVVVVVVVVVVVVVVVCVVCVVVVVVVVVVVVVVCVVVVVVCVVCVCVQAPVHQWHDDPVDIDGDDDDDDDDDDPPPDDPVVVLVVCVVVVVCVVHDDDDDDPPVVLVVCVVVVPPVSVVPDDDDDDDDDDRHHDDPVRVDD

Radius of gyration: 31.54 Å; chains: 1; bounding box: 67×60×79 Å

Sequence (168 aa):
MSVIFNDASTRETVEAQADEIAKIKIKIRKLTVARDAATLKINEQYNPQIKELEAERDARELALAPLVAARKDELMGKNKSASSPLSMYGFRTGQATIRNKSGKPDNVVACELLESKRTDCAKVSYSLDKSGIKKALKKRDAQIEELFEMEVVERFYVEPKTDKDVGE

pLDDT: mean 89.84, std 12.67, range [36.38, 98.19]

Secondary structure (DSSP, 8-state):
------S---HHHHHHHHHHHHHHHHHHHHHHHHHHHHHHHHHHHHHHHHHHHHHHHHHHHHHHHHHHHHTHHHHHTTSSEEE-SS-EEE---PPPPP---SSS-HHHHHHHHHHTT-TTT--------HHHHHHHHHTT-HHHHHH------------PPPHHHH--